Protein AF-A0A7C3E0E0-F1 (afdb_monomer)

Sequence (143 aa):
MAYAVDLLMRRHGLSPELFADVVAAPLWSEIDRMNDNDKAVHTALRSTYGGLLMNGPFAIVVANRNMMMALTDRIRLRPLTCGTNGSRVYFSSEEAAIRFVSPELDNVWTPMGGVPVISRLGELPMPSSSTLRDFACCREAAK

Solvent-accessible surface area (backbone atoms only — not comparable to full-atom values): 8336 Å² total; per-residue (Å²): 105,73,66,56,51,46,44,40,43,70,71,68,60,39,51,75,68,58,47,32,52,35,35,31,46,77,52,70,77,56,41,71,70,43,57,74,67,59,25,52,51,53,49,52,42,49,74,74,38,50,91,60,42,58,85,69,74,37,62,50,76,50,73,61,99,56,35,41,34,40,40,30,19,54,85,44,74,28,64,52,29,40,34,32,42,92,98,42,78,45,80,35,66,43,63,66,68,48,34,73,78,40,78,68,63,81,45,64,36,49,70,57,41,28,45,67,48,58,31,39,76,96,42,78,63,73,79,54,85,90,42,60,64,87,62,77,68,66,73,67,78,78,116

pLDDT: mean 88.77, std 16.56, range [34.16, 97.88]

Foldseek 3Di:
DVVLCCCVCPVVNDDPLLSLCLQQNDDLVVLVPDPPVSVVSSVVSCVVRVVNHHPDWDWDWDDDPWKIKIATHQQCPQAWKWFADDQDIDIDSDPVVVCVVPVDTPAMWTDHHSGMFMDTRVRHGDDDPVTDDPPPPPVPVPD

Radius of gyration: 16.44 Å; Cα contacts (8 Å, |Δi|>4): 219; chains: 1; bounding box: 36×27×53 Å

Nearest PDB structures (foldseek):
  7mfm-assembly1_G  TM=7.471E-01  e=2.144E-03  Bacillus subtilis
  1ofe-assembly2_B  TM=6.952E-01  e=2.144E-03  Synechocystis sp. PCC 6803
  1ofd-assembly2_B  TM=6.869E-01  e=1.457E-02  Synechocystis sp. PCC 6803
  2lgn-assembly1_A  TM=4.051E-01  e=3.197E+00  Lactococcus lactis subsp. lactis
  2koy-assembly1_A  TM=2.564E-01  e=2.836E+00  Homo sapiens

Secondary structure (DSSP, 8-state):
-HHHHIIIIIIS---HHHHHHHHTPPPHHHHTTS-HHHHHHHHHHHHHHGGG---S--EEEEE-SSEEEEEE-TT--S--EEEEETTEEEEESSHHHHHHH-SS-SEEE-PPTT--EEEETTBPPPPPTTT---GGGGGSTT-

Mean predicted aligned error: 6.17 Å

Structure (mmCIF, N/CA/C/O backbone):
data_AF-A0A7C3E0E0-F1
#
_entry.id   AF-A0A7C3E0E0-F1
#
loop_
_atom_site.group_PDB
_atom_site.id
_atom_site.type_symbol
_atom_site.label_atom_id
_atom_site.label_alt_id
_atom_site.label_comp_id
_atom_site.label_asym_id
_atom_site.label_entity_id
_atom_site.label_seq_id
_atom_site.pdbx_PDB_ins_code
_atom_site.Cartn_x
_atom_site.Cartn_y
_atom_site.Cartn_z
_atom_site.occupancy
_atom_site.B_iso_or_equiv
_atom_site.auth_seq_id
_atom_site.auth_comp_id
_atom_site.auth_asym_id
_atom_site.auth_atom_id
_atom_site.pdbx_PDB_model_num
ATOM 1 N N . MET A 1 1 ? -0.802 11.784 -5.174 1.00 91.44 1 MET A N 1
ATOM 2 C CA . MET A 1 1 ? -1.260 10.449 -4.728 1.00 91.44 1 MET A CA 1
ATOM 3 C C . MET A 1 1 ? -2.661 10.090 -5.162 1.00 91.44 1 MET A C 1
ATOM 5 O O . MET A 1 1 ? -2.772 9.154 -5.937 1.00 91.44 1 MET A O 1
ATOM 9 N N . ALA A 1 2 ? -3.705 10.816 -4.759 1.00 93.81 2 ALA A N 1
ATOM 10 C CA . ALA A 1 2 ? -5.080 10.485 -5.161 1.00 93.81 2 ALA A CA 1
ATOM 11 C C . ALA A 1 2 ? -5.257 10.307 -6.687 1.00 93.81 2 ALA A C 1
ATOM 13 O O . ALA A 1 2 ? -5.844 9.327 -7.127 1.00 93.81 2 ALA A O 1
ATOM 14 N N . TYR A 1 3 ? -4.656 11.182 -7.503 1.00 95.62 3 TYR A N 1
ATOM 15 C CA . TYR A 1 3 ? -4.679 11.039 -8.966 1.00 95.62 3 TYR A CA 1
ATOM 16 C C . TYR A 1 3 ? -3.928 9.808 -9.494 1.00 95.62 3 TYR A C 1
ATOM 18 O O . TYR A 1 3 ? -4.357 9.220 -10.477 1.00 95.62 3 TYR A O 1
ATOM 26 N N . ALA A 1 4 ? -2.831 9.399 -8.847 1.00 95.81 4 ALA A N 1
ATOM 27 C CA . ALA A 1 4 ? -2.096 8.196 -9.239 1.00 95.81 4 ALA A CA 1
ATOM 28 C C . ALA A 1 4 ? -2.922 6.936 -8.945 1.00 95.81 4 ALA A C 1
ATOM 30 O O . ALA A 1 4 ? -2.996 6.045 -9.782 1.00 95.81 4 ALA A O 1
ATOM 31 N N . VAL A 1 5 ? -3.602 6.906 -7.794 1.00 96.31 5 VAL A N 1
ATOM 32 C CA . VAL A 1 5 ? -4.568 5.853 -7.448 1.00 96.31 5 VAL A CA 1
ATOM 33 C C . VAL A 1 5 ? -5.679 5.784 -8.498 1.00 96.31 5 VAL A C 1
ATOM 35 O O . VAL A 1 5 ? -5.951 4.711 -9.029 1.00 96.31 5 VAL A O 1
ATOM 38 N N . ASP A 1 6 ? -6.298 6.922 -8.832 1.00 96.00 6 ASP A N 1
ATOM 39 C CA . ASP A 1 6 ? -7.383 6.972 -9.819 1.00 96.00 6 ASP A CA 1
ATOM 40 C C . ASP A 1 6 ? -6.926 6.490 -11.204 1.00 96.00 6 ASP A C 1
ATOM 42 O O . ASP A 1 6 ? -7.580 5.654 -11.831 1.00 96.00 6 ASP A O 1
ATOM 46 N N . LEU A 1 7 ? -5.771 6.974 -11.662 1.00 97.19 7 LEU A N 1
ATOM 47 C CA . LEU A 1 7 ? -5.205 6.596 -12.950 1.00 97.19 7 LEU A CA 1
ATOM 48 C C . LEU A 1 7 ? -4.895 5.096 -13.005 1.00 97.19 7 LEU A C 1
ATOM 50 O O . LEU A 1 7 ? -5.347 4.403 -13.911 1.00 97.19 7 LEU A O 1
ATOM 54 N N . LEU A 1 8 ? -4.151 4.579 -12.032 1.00 97.19 8 LEU A N 1
ATOM 55 C CA . LEU A 1 8 ? -3.663 3.205 -12.084 1.00 97.19 8 LEU A CA 1
ATOM 56 C C . LEU A 1 8 ? -4.779 2.197 -11.806 1.00 97.19 8 LEU A C 1
ATOM 58 O O . LEU A 1 8 ? -4.977 1.275 -12.592 1.00 97.19 8 LEU A O 1
ATOM 62 N N . MET A 1 9 ? -5.552 2.389 -10.737 1.00 95.88 9 MET A N 1
ATOM 63 C CA . MET A 1 9 ? -6.539 1.393 -10.313 1.00 95.88 9 MET A CA 1
ATOM 64 C C . MET A 1 9 ? -7.859 1.508 -11.075 1.00 95.88 9 MET A C 1
ATOM 66 O O . MET A 1 9 ? -8.438 0.493 -11.451 1.00 95.88 9 MET A O 1
ATOM 70 N N . ARG A 1 10 ? -8.364 2.728 -11.316 1.00 95.38 10 ARG A N 1
ATOM 71 C CA . ARG A 1 10 ? -9.675 2.911 -11.964 1.00 95.38 10 ARG A CA 1
ATOM 72 C C . ARG A 1 10 ? -9.567 3.016 -13.480 1.00 95.38 10 ARG A C 1
ATOM 74 O O . ARG A 1 10 ? -10.401 2.445 -14.175 1.00 95.38 10 ARG A O 1
ATOM 81 N N . ARG A 1 11 ? -8.603 3.780 -14.006 1.00 97.12 11 ARG A N 1
ATOM 82 C CA . ARG A 1 11 ? -8.487 4.003 -15.461 1.00 97.12 11 ARG A CA 1
ATOM 83 C C . ARG A 1 11 ? -7.722 2.885 -16.159 1.00 97.12 11 ARG A C 1
ATOM 85 O O . ARG A 1 11 ? -8.178 2.427 -17.197 1.00 97.12 11 ARG A O 1
ATOM 92 N N . HIS A 1 12 ? -6.587 2.463 -15.609 1.00 97.25 12 HIS A N 1
ATOM 93 C CA . HIS A 1 12 ? -5.746 1.420 -16.206 1.00 97.25 12 HIS A CA 1
ATOM 94 C C . HIS A 1 12 ? -6.078 0.013 -15.689 1.00 97.25 12 HIS A C 1
ATOM 96 O O . HIS A 1 12 ? -5.613 -0.967 -16.262 1.00 97.25 12 HIS A O 1
ATOM 102 N N . GLY A 1 13 ? -6.893 -0.100 -14.634 1.00 96.12 13 GLY A N 1
ATOM 103 C CA . GLY A 1 13 ? -7.375 -1.383 -14.121 1.00 96.12 13 GLY A CA 1
ATOM 104 C C . GLY A 1 13 ? -6.315 -2.212 -13.395 1.00 96.12 13 GLY A C 1
ATOM 105 O O . GLY A 1 13 ? -6.473 -3.426 -13.294 1.00 96.12 13 GLY A O 1
ATOM 106 N N . LEU A 1 14 ? -5.236 -1.590 -12.902 1.00 96.75 14 LEU A N 1
ATOM 107 C CA . LEU A 1 14 ? -4.236 -2.299 -12.105 1.00 96.75 14 LEU A CA 1
ATOM 108 C C . LEU A 1 14 ? -4.874 -2.828 -10.822 1.00 96.75 14 LEU A C 1
ATOM 110 O O . LEU A 1 14 ? -5.684 -2.150 -10.176 1.00 96.75 14 LEU A O 1
ATOM 114 N N . SER A 1 15 ? -4.453 -4.029 -10.428 1.00 95.62 15 SER A N 1
ATOM 115 C CA . SER A 1 15 ? -4.805 -4.555 -9.120 1.00 95.62 15 SER A CA 1
ATOM 116 C C . SER A 1 15 ? -4.185 -3.681 -8.018 1.00 95.62 15 SER A C 1
ATOM 118 O O . SER A 1 15 ? -3.200 -2.972 -8.257 1.00 95.62 15 SER A O 1
ATOM 120 N N . PRO A 1 16 ? -4.748 -3.700 -6.801 1.00 95.25 16 PRO A N 1
ATOM 121 C CA . PRO A 1 16 ? -4.170 -2.955 -5.694 1.00 95.25 16 PRO A CA 1
ATOM 122 C C . PRO A 1 16 ? -2.705 -3.371 -5.403 1.00 95.25 16 PRO A C 1
ATOM 124 O O . PRO A 1 16 ? -1.868 -2.528 -5.087 1.00 95.25 16 PRO A O 1
ATOM 127 N N . GLU A 1 17 ? -2.370 -4.647 -5.577 1.00 95.31 17 GLU A N 1
ATOM 128 C CA . GLU A 1 17 ? -1.012 -5.184 -5.435 1.00 95.31 17 GLU A CA 1
ATOM 129 C C . GLU A 1 17 ? -0.062 -4.559 -6.470 1.00 95.31 17 GLU A C 1
ATOM 131 O O . GLU A 1 17 ? 0.937 -3.949 -6.099 1.00 95.31 17 GLU A O 1
ATOM 136 N N . LEU A 1 18 ? -0.444 -4.564 -7.753 1.00 96.75 18 LEU A N 1
ATOM 137 C CA . LEU A 1 18 ? 0.350 -3.933 -8.814 1.00 96.75 18 LEU A CA 1
ATOM 138 C C . LEU A 1 18 ? 0.468 -2.413 -8.632 1.00 96.75 18 LEU A C 1
ATOM 140 O O . LEU A 1 18 ? 1.483 -1.818 -8.985 1.00 96.75 18 LEU A O 1
ATOM 144 N N . PHE A 1 19 ? -0.556 -1.758 -8.076 1.00 96.88 19 PHE A N 1
ATOM 145 C CA . PHE A 1 19 ? -0.463 -0.349 -7.698 1.00 96.88 19 PHE A CA 1
ATOM 146 C C . PHE A 1 19 ? 0.627 -0.128 -6.638 1.00 96.88 19 PHE A C 1
ATOM 148 O O . PHE A 1 19 ? 1.424 0.804 -6.781 1.00 96.88 19 PHE A O 1
ATOM 155 N N . ALA A 1 20 ? 0.689 -0.980 -5.609 1.00 96.06 20 ALA A N 1
ATOM 156 C CA . ALA A 1 20 ? 1.739 -0.923 -4.595 1.00 96.06 20 ALA A CA 1
ATOM 157 C C . ALA A 1 20 ? 3.126 -1.129 -5.218 1.00 96.06 20 ALA A C 1
ATOM 159 O O . ALA A 1 20 ? 4.036 -0.351 -4.934 1.00 96.06 20 ALA A O 1
ATOM 160 N N . ASP A 1 21 ? 3.253 -2.069 -6.155 1.00 96.06 21 ASP A N 1
ATOM 161 C CA . ASP A 1 21 ? 4.498 -2.332 -6.884 1.00 96.06 21 ASP A CA 1
ATOM 162 C C . ASP A 1 21 ? 4.939 -1.187 -7.800 1.00 96.06 21 ASP A C 1
ATOM 164 O O . ASP A 1 21 ? 6.109 -1.116 -8.169 1.00 96.06 21 ASP A O 1
ATOM 168 N N . VAL A 1 22 ? 4.036 -0.274 -8.168 1.00 96.81 22 VAL A N 1
ATOM 169 C CA . VAL A 1 22 ? 4.384 0.956 -8.893 1.00 96.81 22 VAL A CA 1
ATOM 170 C C . VAL A 1 22 ? 4.870 2.034 -7.927 1.00 96.81 22 VAL A C 1
ATOM 172 O O . VAL A 1 22 ? 5.937 2.618 -8.129 1.00 96.81 22 VAL A O 1
ATOM 175 N N . VAL A 1 23 ? 4.099 2.319 -6.874 1.00 96.44 23 VAL A N 1
ATOM 176 C CA . VAL A 1 23 ? 4.387 3.459 -5.986 1.00 96.44 23 VAL A CA 1
ATOM 177 C C . VAL A 1 23 ? 5.496 3.159 -4.975 1.00 96.44 23 VAL A C 1
ATOM 179 O O . VAL A 1 23 ? 6.249 4.064 -4.625 1.00 96.44 23 VAL A O 1
ATOM 182 N N . ALA A 1 24 ? 5.636 1.901 -4.551 1.00 95.25 24 ALA A N 1
ATOM 183 C CA . ALA A 1 24 ? 6.638 1.399 -3.608 1.00 95.25 24 ALA A CA 1
ATOM 184 C C . ALA A 1 24 ? 7.615 0.411 -4.274 1.00 95.25 24 ALA A C 1
ATOM 186 O O . ALA A 1 24 ? 8.090 -0.532 -3.644 1.00 95.25 24 ALA A O 1
ATOM 187 N N . ALA A 1 25 ? 7.917 0.630 -5.555 1.00 94.50 25 ALA A N 1
ATOM 188 C CA . ALA A 1 25 ? 8.574 -0.353 -6.402 1.00 94.50 25 ALA A CA 1
ATOM 189 C C . ALA A 1 25 ? 9.907 -0.922 -5.844 1.00 94.50 25 ALA A C 1
ATOM 191 O O . ALA A 1 25 ? 10.755 -0.161 -5.330 1.00 94.50 25 ALA A O 1
ATOM 192 N N . PRO A 1 26 ? 10.156 -2.235 -6.036 1.00 92.69 26 PRO A N 1
ATOM 193 C CA . PRO A 1 26 ? 11.406 -2.891 -5.651 1.00 92.69 26 PRO A CA 1
ATOM 194 C C . PRO A 1 26 ? 12.613 -2.298 -6.390 1.00 92.69 26 PRO A C 1
ATOM 196 O O . PRO A 1 26 ? 12.486 -1.686 -7.456 1.00 92.69 26 PRO A O 1
ATOM 199 N N . LEU A 1 27 ? 13.799 -2.424 -5.794 1.00 92.88 27 LEU A N 1
ATOM 200 C CA . LEU A 1 27 ? 15.070 -2.024 -6.400 1.00 92.88 27 LEU A CA 1
ATOM 201 C C . LEU A 1 27 ? 15.329 -2.854 -7.659 1.00 92.88 27 LEU A C 1
ATOM 203 O O . LEU A 1 27 ? 14.954 -4.019 -7.723 1.00 92.88 27 LEU A O 1
ATOM 207 N N . TRP A 1 28 ? 16.069 -2.298 -8.620 1.00 94.94 28 TRP A N 1
ATOM 208 C CA . TRP A 1 28 ? 16.514 -3.058 -9.795 1.00 94.94 28 TRP A CA 1
ATOM 209 C C . TRP A 1 28 ? 17.264 -4.339 -9.409 1.00 94.94 28 TRP A C 1
ATOM 211 O O . TRP A 1 28 ? 16.990 -5.392 -9.964 1.00 94.94 28 TRP A O 1
ATOM 221 N N . SER A 1 29 ? 18.110 -4.280 -8.377 1.00 96.19 29 SER A N 1
ATOM 222 C CA . SER A 1 29 ? 18.814 -5.451 -7.844 1.00 96.19 29 SER A CA 1
ATOM 223 C C . SER A 1 29 ? 17.897 -6.500 -7.205 1.00 96.19 29 SER A C 1
ATOM 225 O O . SER A 1 29 ? 18.270 -7.669 -7.153 1.00 96.19 29 SER A O 1
ATOM 227 N N . GLU A 1 30 ? 16.731 -6.101 -6.691 1.00 94.44 30 GLU A N 1
ATOM 228 C CA . GLU A 1 30 ? 15.709 -7.021 -6.178 1.00 94.44 30 GLU A CA 1
ATOM 229 C C . GLU A 1 30 ? 14.952 -7.654 -7.348 1.00 94.44 30 GLU A C 1
ATOM 231 O O . GLU A 1 30 ? 14.836 -8.874 -7.395 1.00 94.44 30 GLU A O 1
ATOM 236 N N . ILE A 1 31 ? 14.545 -6.841 -8.331 1.00 95.69 31 ILE A N 1
ATOM 237 C CA . ILE A 1 31 ? 13.902 -7.288 -9.576 1.00 95.69 31 ILE A CA 1
ATOM 238 C C . ILE A 1 31 ? 14.789 -8.296 -10.316 1.00 95.69 31 ILE A C 1
ATOM 240 O O . ILE A 1 31 ? 14.309 -9.317 -10.797 1.00 95.69 31 ILE A O 1
ATOM 244 N N . ASP A 1 32 ? 16.100 -8.059 -10.360 1.00 96.56 32 ASP A N 1
ATOM 245 C CA . ASP A 1 32 ? 17.047 -8.943 -11.036 1.00 96.56 32 ASP A CA 1
ATOM 246 C C . ASP A 1 32 ? 17.166 -10.336 -10.415 1.00 96.56 32 ASP A C 1
ATOM 248 O O . ASP A 1 32 ? 17.590 -11.260 -11.110 1.00 96.56 32 ASP A O 1
ATOM 252 N N . ARG A 1 33 ? 16.801 -10.480 -9.136 1.00 97.19 33 ARG A N 1
ATOM 253 C CA . ARG A 1 33 ? 16.860 -11.733 -8.366 1.00 97.19 33 ARG A CA 1
ATOM 254 C C . ARG A 1 33 ? 15.527 -12.480 -8.325 1.00 97.19 33 ARG A C 1
ATOM 256 O O . ARG A 1 33 ? 15.470 -13.567 -7.754 1.00 97.19 33 ARG A O 1
ATOM 263 N N . MET A 1 34 ? 14.465 -11.892 -8.868 1.00 96.38 34 MET A N 1
ATOM 264 C CA . MET A 1 34 ? 13.158 -12.532 -8.963 1.00 96.38 34 MET A CA 1
ATOM 265 C C . MET A 1 34 ? 13.166 -13.634 -10.029 1.00 96.38 34 MET A C 1
ATOM 267 O O . MET A 1 34 ? 14.047 -13.682 -10.887 1.00 96.38 34 MET A O 1
ATOM 271 N N . ASN A 1 35 ? 12.171 -14.523 -9.979 1.00 97.44 35 ASN A N 1
ATOM 272 C CA . ASN A 1 35 ? 11.936 -15.473 -11.066 1.00 97.44 35 ASN A CA 1
ATOM 273 C C . ASN A 1 35 ? 11.562 -14.730 -12.365 1.00 97.44 35 ASN A C 1
ATOM 275 O O . ASN A 1 35 ? 11.168 -13.565 -12.328 1.00 97.44 35 ASN A O 1
ATOM 279 N N . ASP A 1 36 ? 11.661 -15.409 -13.509 1.00 96.62 36 ASP A N 1
ATOM 280 C CA . ASP A 1 36 ? 11.496 -14.776 -14.825 1.00 96.62 36 ASP A CA 1
ATOM 281 C C . ASP A 1 36 ? 10.143 -14.069 -15.004 1.00 96.62 36 ASP A C 1
ATOM 283 O O . ASP A 1 36 ? 10.084 -12.993 -15.603 1.00 96.62 36 ASP A O 1
ATOM 287 N N . ASN A 1 37 ? 9.065 -14.632 -14.448 1.00 96.56 37 ASN A N 1
ATOM 288 C CA . ASN A 1 37 ? 7.726 -14.053 -14.550 1.00 96.56 37 ASN A CA 1
ATOM 289 C C . ASN A 1 37 ? 7.620 -12.751 -13.750 1.00 96.56 37 ASN A C 1
ATOM 291 O O . ASN A 1 37 ? 7.254 -11.713 -14.303 1.00 96.56 37 ASN A O 1
ATOM 295 N N . ASP A 1 38 ? 7.987 -12.784 -12.470 1.00 95.81 38 ASP A N 1
ATOM 296 C CA . ASP A 1 38 ? 7.927 -11.613 -11.592 1.00 95.81 38 ASP A CA 1
ATOM 297 C C . ASP A 1 38 ? 8.895 -10.528 -12.081 1.00 95.81 38 ASP A C 1
ATOM 299 O O . ASP A 1 38 ? 8.538 -9.350 -12.171 1.00 95.81 38 ASP A O 1
ATOM 303 N N . LYS A 1 39 ? 10.100 -10.926 -12.509 1.00 97.69 39 LYS A N 1
ATOM 304 C CA . LYS A 1 39 ? 11.090 -10.025 -13.103 1.00 97.69 39 LYS A CA 1
ATOM 305 C C . LYS A 1 39 ? 10.524 -9.297 -14.319 1.00 97.69 39 LYS A C 1
ATOM 307 O O . LYS A 1 39 ? 10.689 -8.078 -14.423 1.00 97.69 39 LYS A O 1
ATOM 312 N N . ALA A 1 40 ? 9.854 -10.008 -15.227 1.00 97.88 40 ALA A N 1
ATOM 313 C CA . ALA A 1 40 ? 9.232 -9.405 -16.401 1.00 97.88 40 ALA A CA 1
ATOM 314 C C . ALA A 1 40 ? 8.131 -8.403 -16.014 1.00 97.88 40 ALA A C 1
ATOM 316 O O . ALA A 1 40 ? 8.116 -7.283 -16.534 1.00 97.88 40 ALA A O 1
ATOM 317 N N . VAL A 1 41 ? 7.261 -8.761 -15.062 1.00 97.38 41 VAL A N 1
ATOM 318 C CA . VAL A 1 41 ? 6.176 -7.887 -14.582 1.00 97.38 41 VAL A CA 1
ATOM 319 C C . VAL A 1 41 ? 6.735 -6.619 -13.937 1.00 97.38 41 VAL A C 1
ATOM 321 O O . VAL A 1 41 ? 6.401 -5.514 -14.371 1.00 97.38 41 VAL A O 1
ATOM 324 N N . HIS A 1 42 ? 7.625 -6.739 -12.950 1.00 97.12 42 HIS A N 1
ATOM 325 C CA . HIS A 1 42 ? 8.172 -5.575 -12.249 1.00 97.12 42 HIS A CA 1
ATOM 326 C C . HIS A 1 42 ? 9.034 -4.693 -13.156 1.00 97.12 42 HIS A C 1
ATOM 328 O O . HIS A 1 42 ? 9.005 -3.468 -13.021 1.00 97.12 42 HIS A O 1
ATOM 334 N N . THR A 1 43 ? 9.754 -5.281 -14.117 1.00 97.69 43 THR A N 1
ATOM 335 C CA . THR A 1 43 ? 10.489 -4.511 -15.130 1.00 97.69 43 THR A CA 1
ATOM 336 C C . THR A 1 43 ? 9.523 -3.693 -15.985 1.00 97.69 43 THR A C 1
ATOM 338 O O . THR A 1 43 ? 9.706 -2.485 -16.123 1.00 97.69 43 THR A O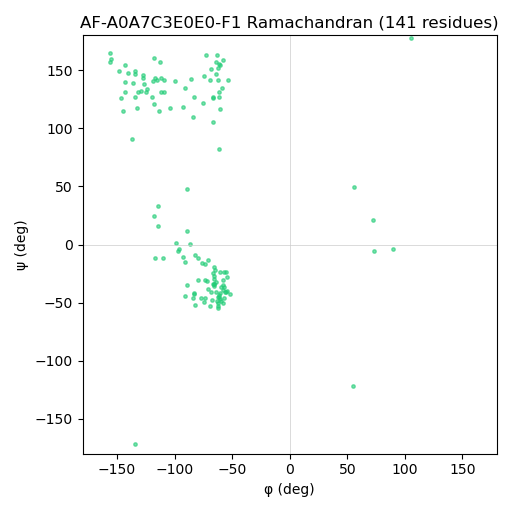 1
ATOM 341 N N . ALA A 1 44 ? 8.446 -4.306 -16.489 1.00 97.50 44 ALA A N 1
ATOM 342 C CA . ALA A 1 44 ? 7.439 -3.610 -17.287 1.00 97.50 44 ALA A CA 1
ATOM 343 C C . ALA A 1 44 ? 6.747 -2.485 -16.500 1.00 97.50 44 ALA A C 1
ATOM 345 O O . ALA A 1 44 ? 6.603 -1.372 -17.017 1.00 97.50 44 ALA A O 1
ATOM 346 N N . LEU A 1 45 ? 6.371 -2.734 -15.239 1.00 97.31 45 LEU A N 1
ATOM 347 C CA . LEU A 1 45 ? 5.795 -1.716 -14.356 1.00 97.31 45 LEU A CA 1
ATOM 348 C C . LEU A 1 45 ? 6.759 -0.548 -14.150 1.00 97.31 45 LEU A C 1
ATOM 350 O O . LEU A 1 45 ? 6.368 0.607 -14.313 1.00 97.31 45 LEU A O 1
ATOM 354 N N . ARG A 1 46 ? 8.023 -0.830 -13.821 1.00 95.44 46 ARG A N 1
ATOM 355 C CA . ARG A 1 46 ? 9.016 0.198 -13.494 1.00 95.44 46 ARG A CA 1
ATOM 356 C C . ARG A 1 46 ? 9.459 0.998 -14.720 1.00 95.44 46 ARG A C 1
ATOM 358 O O . ARG A 1 46 ? 9.705 2.196 -14.594 1.00 95.44 46 ARG A O 1
ATOM 365 N N . SER A 1 47 ? 9.486 0.384 -15.902 1.00 96.00 47 SER A N 1
ATOM 366 C CA . SER A 1 47 ? 9.716 1.074 -17.177 1.00 96.00 47 SER A CA 1
ATOM 367 C C . SER A 1 47 ? 8.531 1.947 -17.600 1.00 96.00 47 SER A C 1
ATOM 369 O O . SER A 1 47 ? 8.738 3.045 -18.108 1.00 96.00 47 SER A O 1
ATOM 371 N N . THR A 1 48 ? 7.295 1.491 -17.371 1.00 97.00 48 THR A N 1
ATOM 372 C CA . THR A 1 48 ? 6.075 2.188 -17.824 1.00 97.00 48 THR A CA 1
ATOM 373 C C . THR A 1 48 ? 5.645 3.296 -16.865 1.00 97.00 48 THR A C 1
ATOM 375 O O . THR A 1 48 ? 5.279 4.391 -17.284 1.00 97.00 48 THR A O 1
ATOM 378 N N . TYR A 1 49 ? 5.697 3.021 -15.562 1.00 96.88 49 TYR A N 1
ATOM 379 C CA . TYR A 1 49 ? 5.165 3.881 -14.506 1.00 96.88 49 TYR A CA 1
ATOM 380 C C . TYR A 1 49 ? 6.246 4.452 -13.587 1.00 96.88 49 TYR A C 1
ATOM 382 O O . TYR A 1 49 ? 5.922 4.972 -12.523 1.00 96.88 49 TYR A O 1
ATOM 390 N N . GLY A 1 50 ? 7.524 4.407 -13.979 1.00 93.38 50 GLY A N 1
ATOM 391 C CA . GLY A 1 50 ? 8.637 4.869 -13.141 1.00 93.38 50 GLY A CA 1
ATOM 392 C C . GLY A 1 50 ? 8.492 6.309 -12.626 1.00 93.38 50 GLY A C 1
ATOM 393 O O . GLY A 1 50 ? 8.947 6.614 -11.528 1.00 93.38 50 GLY A O 1
ATOM 394 N N . GLY A 1 51 ? 7.788 7.179 -13.360 1.00 94.69 51 GLY A N 1
ATOM 395 C CA . GLY A 1 51 ? 7.476 8.548 -12.923 1.00 94.69 51 GLY A CA 1
ATOM 396 C C . GLY A 1 51 ? 6.450 8.656 -11.783 1.00 94.69 51 GLY A C 1
ATOM 397 O O . GLY A 1 51 ? 6.309 9.725 -11.198 1.00 94.69 51 GLY A O 1
ATOM 398 N N . LEU A 1 52 ? 5.735 7.574 -11.460 1.00 95.81 52 LEU A N 1
ATOM 399 C CA . LEU A 1 52 ? 4.767 7.495 -10.358 1.00 95.81 52 LEU A CA 1
ATOM 400 C C . LEU A 1 52 ? 5.348 6.842 -9.098 1.00 95.81 52 LEU A C 1
ATOM 402 O O . LEU A 1 52 ? 4.640 6.712 -8.097 1.00 95.81 52 LEU A O 1
ATOM 406 N N . LEU A 1 53 ? 6.626 6.460 -9.131 1.00 93.81 53 LEU A N 1
ATOM 407 C CA . LEU A 1 53 ? 7.335 5.971 -7.961 1.00 93.81 53 LEU A CA 1
ATOM 408 C C . LEU A 1 53 ? 7.387 7.066 -6.892 1.00 93.81 53 LEU A C 1
ATOM 410 O O . LEU A 1 53 ? 7.841 8.186 -7.139 1.00 93.81 53 LEU A O 1
ATOM 414 N N . MET A 1 54 ? 6.948 6.738 -5.680 1.00 92.38 54 MET A N 1
ATOM 415 C CA . MET A 1 54 ? 7.014 7.663 -4.560 1.00 92.38 54 MET A CA 1
ATOM 416 C C . MET A 1 54 ? 8.388 7.615 -3.908 1.00 92.38 54 MET A C 1
ATOM 418 O O . MET A 1 54 ? 8.744 6.658 -3.222 1.00 92.38 54 MET A O 1
ATOM 422 N N . ASN A 1 55 ? 9.151 8.688 -4.088 1.00 86.69 55 ASN A N 1
ATOM 423 C CA . ASN A 1 55 ? 10.391 8.881 -3.354 1.00 86.69 55 ASN A CA 1
ATOM 424 C C . ASN A 1 55 ? 10.093 9.478 -1.971 1.00 86.69 55 ASN A C 1
ATOM 426 O O . ASN A 1 55 ? 9.458 10.528 -1.866 1.00 86.69 55 ASN A O 1
ATOM 430 N N . GLY A 1 56 ? 10.601 8.831 -0.923 1.00 87.25 56 GLY A N 1
ATOM 431 C CA . GLY A 1 56 ? 10.543 9.316 0.457 1.00 87.25 56 GLY A CA 1
ATOM 432 C C . GLY A 1 56 ? 9.527 8.593 1.356 1.00 87.25 56 GLY A C 1
ATOM 433 O O . GLY A 1 56 ? 8.831 7.688 0.904 1.00 87.25 56 GLY A O 1
ATOM 434 N N . PRO A 1 57 ? 9.462 8.969 2.648 1.00 94.19 57 PRO A N 1
ATOM 435 C CA . PRO A 1 57 ? 8.583 8.339 3.634 1.00 94.19 57 PRO A CA 1
ATOM 436 C C . PRO A 1 57 ? 7.102 8.584 3.339 1.00 94.19 57 PRO A C 1
ATOM 438 O O . PRO A 1 57 ? 6.669 9.740 3.297 1.00 94.19 57 PRO A O 1
ATOM 441 N N . PHE A 1 58 ? 6.295 7.528 3.255 1.00 95.19 58 PHE A N 1
ATOM 442 C CA . PHE A 1 58 ? 4.840 7.655 3.159 1.00 95.19 58 PHE A CA 1
ATOM 443 C C . PHE A 1 58 ? 4.123 6.486 3.831 1.00 95.19 58 PHE A C 1
ATOM 445 O O . PHE A 1 58 ? 4.608 5.362 3.840 1.00 95.19 58 PHE A O 1
ATOM 452 N N . ALA A 1 59 ? 2.938 6.766 4.363 1.00 95.56 59 ALA A N 1
ATOM 453 C CA . ALA A 1 59 ? 1.942 5.768 4.715 1.00 95.56 59 ALA A CA 1
ATOM 454 C C . ALA A 1 59 ? 0.598 6.282 4.201 1.00 95.56 59 ALA A C 1
ATOM 456 O O . ALA A 1 59 ? 0.239 7.436 4.446 1.00 95.56 59 ALA A O 1
ATOM 457 N N . ILE A 1 60 ? -0.107 5.460 3.433 1.00 96.12 60 ILE A N 1
ATOM 458 C CA . ILE A 1 60 ? -1.375 5.826 2.807 1.00 96.12 60 ILE A CA 1
ATOM 459 C C . ILE A 1 60 ? -2.435 4.788 3.136 1.00 96.12 60 ILE A C 1
ATOM 461 O O . ILE A 1 60 ? -2.150 3.594 3.214 1.00 96.12 60 ILE A O 1
ATOM 465 N N . VAL A 1 61 ? -3.668 5.262 3.279 1.00 96.56 61 VAL A N 1
ATOM 466 C CA . VAL A 1 61 ? -4.863 4.424 3.312 1.00 96.56 61 VAL A CA 1
ATOM 467 C C . VAL A 1 61 ? -5.748 4.854 2.154 1.00 96.56 61 VAL A C 1
ATOM 469 O O . VAL A 1 61 ? -6.029 6.040 1.979 1.00 96.56 61 VAL A O 1
ATOM 472 N N . VAL A 1 62 ? -6.150 3.891 1.334 1.00 95.94 62 VAL A N 1
ATOM 473 C CA . VAL A 1 62 ? -6.975 4.099 0.146 1.00 95.94 62 VAL A CA 1
ATOM 474 C C . VAL A 1 62 ? -8.194 3.204 0.265 1.00 95.94 62 VAL A C 1
ATOM 476 O O . VAL A 1 62 ? -8.062 2.016 0.532 1.00 95.94 62 VAL A O 1
ATOM 479 N N . ALA A 1 63 ? -9.382 3.755 0.047 1.00 94.69 63 ALA A N 1
ATOM 480 C CA . ALA A 1 63 ? -10.620 2.995 0.120 1.00 94.69 63 ALA A CA 1
ATOM 481 C C . ALA A 1 63 ? -11.527 3.298 -1.070 1.00 94.69 63 ALA A C 1
ATOM 483 O O . ALA A 1 63 ? -11.551 4.409 -1.601 1.00 94.69 63 ALA A O 1
ATOM 484 N N . ASN A 1 64 ? -12.302 2.297 -1.466 1.00 92.94 64 ASN A N 1
ATOM 485 C CA . ASN A 1 64 ? -13.458 2.447 -2.335 1.00 92.94 64 ASN A CA 1
ATOM 486 C C . ASN A 1 64 ? -14.633 1.640 -1.755 1.00 92.94 64 ASN A C 1
ATOM 488 O O . ASN A 1 64 ? -14.560 1.139 -0.637 1.00 92.94 64 ASN A O 1
ATOM 492 N N . ARG A 1 65 ? -15.735 1.513 -2.503 1.00 92.81 65 ARG A N 1
ATOM 493 C CA . ARG A 1 65 ? -16.947 0.820 -2.023 1.00 92.81 65 ARG A CA 1
ATOM 494 C C . ARG A 1 65 ? -16.733 -0.659 -1.675 1.00 92.81 65 ARG A C 1
ATOM 496 O O . ARG A 1 65 ? -17.508 -1.197 -0.897 1.00 92.81 65 ARG A O 1
ATOM 503 N N . ASN A 1 66 ? -15.710 -1.298 -2.242 1.00 92.69 66 ASN A N 1
ATOM 504 C CA . ASN A 1 66 ? -15.517 -2.747 -2.175 1.00 92.69 66 ASN A CA 1
ATOM 505 C C . ASN A 1 66 ? -14.233 -3.153 -1.441 1.00 92.69 66 ASN A C 1
ATOM 507 O O . ASN A 1 66 ? -14.048 -4.339 -1.176 1.00 92.69 66 ASN A O 1
ATOM 511 N N . MET A 1 67 ? -13.322 -2.215 -1.163 1.00 94.50 67 MET A N 1
ATOM 512 C CA . MET A 1 67 ? -12.036 -2.523 -0.538 1.00 94.50 67 MET A CA 1
ATOM 513 C C . MET A 1 67 ? -11.427 -1.331 0.199 1.00 94.50 67 MET A C 1
ATOM 515 O O . MET A 1 67 ? -11.693 -0.172 -0.128 1.00 94.50 67 MET A O 1
ATOM 519 N N . MET A 1 68 ? -10.553 -1.642 1.150 1.00 95.62 68 MET A N 1
ATOM 520 C CA . MET A 1 68 ? -9.657 -0.706 1.810 1.00 95.62 68 MET A CA 1
ATOM 521 C C . MET A 1 68 ? -8.244 -1.291 1.817 1.00 95.62 68 MET A C 1
ATOM 523 O O . MET A 1 68 ? -8.045 -2.442 2.193 1.00 95.62 68 MET A O 1
ATOM 527 N N . MET A 1 69 ? -7.266 -0.490 1.416 1.00 95.62 69 MET A N 1
ATOM 528 C CA . MET A 1 69 ? -5.851 -0.829 1.424 1.00 95.62 69 MET A CA 1
ATOM 529 C C . MET A 1 69 ? -5.091 0.133 2.328 1.00 95.62 69 MET A C 1
ATOM 531 O O . MET A 1 69 ? -5.311 1.341 2.254 1.00 95.62 69 MET A O 1
ATOM 535 N N . ALA A 1 70 ? -4.126 -0.388 3.080 1.00 96.62 70 ALA A N 1
ATOM 536 C CA . ALA A 1 70 ? -3.055 0.406 3.661 1.00 96.62 70 ALA A CA 1
ATOM 537 C C . ALA A 1 70 ? -1.691 0.007 3.078 1.00 96.62 70 ALA A C 1
ATOM 539 O O . 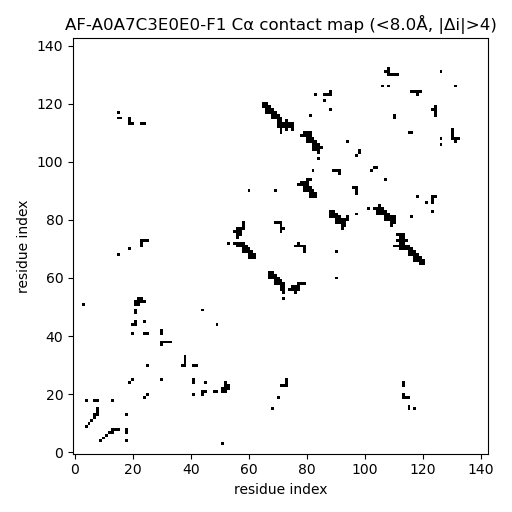ALA A 1 70 ? -1.431 -1.171 2.844 1.00 96.62 70 ALA A O 1
ATOM 540 N N . LEU A 1 71 ? -0.824 0.989 2.841 1.00 95.75 71 LEU A N 1
ATOM 541 C CA . LEU A 1 71 ? 0.514 0.787 2.286 1.00 95.75 71 LEU A CA 1
ATOM 542 C C . LEU A 1 71 ? 1.500 1.757 2.934 1.00 95.75 71 LEU A C 1
ATOM 544 O O . LEU A 1 71 ? 1.181 2.929 3.134 1.00 95.75 71 LEU A O 1
ATOM 548 N N . THR A 1 72 ? 2.706 1.274 3.219 1.00 94.88 72 THR A N 1
ATOM 549 C CA . THR A 1 72 ? 3.837 2.089 3.676 1.00 94.88 72 THR A CA 1
ATOM 550 C C . THR A 1 72 ? 4.987 2.017 2.677 1.00 94.88 72 THR A C 1
ATOM 552 O O . THR A 1 72 ? 5.052 1.100 1.853 1.00 94.88 72 THR A O 1
ATOM 555 N N . ASP A 1 73 ? 5.889 2.990 2.737 1.00 93.62 73 ASP A N 1
ATOM 556 C CA . ASP A 1 73 ? 7.084 3.025 1.907 1.00 93.62 73 ASP A CA 1
ATOM 557 C C . ASP A 1 73 ? 7.955 1.771 2.092 1.00 93.62 73 ASP A C 1
ATOM 559 O O . ASP A 1 73 ? 7.894 1.070 3.104 1.00 93.62 73 ASP A O 1
ATOM 563 N N . ARG A 1 74 ? 8.802 1.483 1.102 1.00 90.75 74 ARG A N 1
ATOM 564 C CA . ARG A 1 74 ? 9.625 0.264 1.066 1.00 90.75 74 A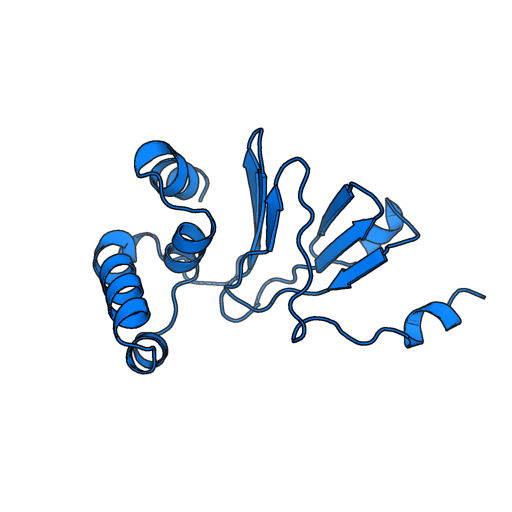RG A CA 1
ATOM 565 C C . ARG A 1 74 ? 10.561 0.103 2.272 1.00 90.75 74 ARG A C 1
ATOM 567 O O . ARG A 1 74 ? 10.863 -1.021 2.655 1.00 90.75 74 ARG A O 1
ATOM 574 N N . ILE A 1 75 ? 11.032 1.200 2.868 1.00 90.12 75 ILE A N 1
ATOM 575 C CA . ILE A 1 75 ? 11.972 1.174 4.006 1.00 90.12 75 ILE A CA 1
ATOM 576 C C . ILE A 1 75 ? 11.214 1.301 5.344 1.00 90.12 75 ILE A C 1
ATOM 578 O O . ILE A 1 75 ? 11.808 1.163 6.412 1.00 90.12 75 ILE A O 1
ATOM 582 N N . ARG A 1 76 ? 9.884 1.483 5.302 1.00 89.75 76 ARG A N 1
ATOM 583 C CA . ARG A 1 76 ? 9.005 1.682 6.461 1.00 89.75 76 ARG A CA 1
ATOM 584 C C . ARG A 1 76 ? 9.461 2.872 7.312 1.00 89.75 76 ARG A C 1
ATOM 586 O O . ARG A 1 76 ? 9.600 2.781 8.531 1.00 89.75 76 ARG A O 1
ATOM 593 N N . LEU A 1 77 ? 9.700 4.004 6.657 1.00 92.81 77 LEU A N 1
ATOM 594 C CA . LEU A 1 77 ? 10.038 5.267 7.317 1.00 92.81 77 LEU A CA 1
ATOM 595 C C . LEU A 1 77 ? 8.806 5.936 7.947 1.00 92.81 77 LEU A C 1
ATOM 597 O O . LEU A 1 77 ? 8.951 6.825 8.790 1.00 92.81 77 LEU A O 1
ATOM 601 N N . ARG A 1 78 ? 7.592 5.511 7.570 1.00 93.19 78 ARG A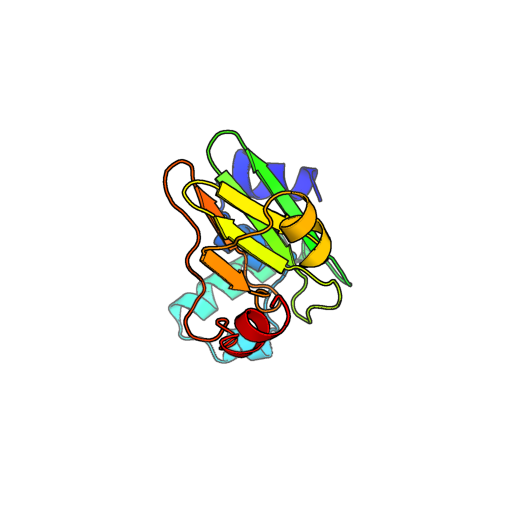 N 1
ATOM 602 C CA . ARG A 1 78 ? 6.345 5.857 8.265 1.00 93.19 78 ARG A CA 1
ATOM 603 C C . ARG A 1 78 ? 5.730 4.638 8.960 1.00 93.19 78 ARG A C 1
ATOM 605 O O . ARG A 1 78 ? 5.590 3.586 8.327 1.00 93.19 78 ARG A O 1
ATOM 612 N N . PRO A 1 79 ? 5.342 4.766 10.243 1.00 93.94 79 PRO A N 1
ATOM 613 C CA . PRO A 1 79 ? 4.713 3.674 10.963 1.00 93.94 79 PRO A CA 1
ATOM 614 C C . PRO A 1 79 ? 3.309 3.416 10.410 1.00 93.94 79 PRO A C 1
ATOM 616 O O . PRO A 1 79 ? 2.582 4.340 10.043 1.00 93.94 79 PRO A O 1
ATOM 619 N N . LEU A 1 80 ? 2.953 2.139 10.344 1.00 95.81 80 LEU A N 1
ATOM 620 C CA . LEU A 1 80 ? 1.639 1.659 9.954 1.00 95.81 80 LEU A CA 1
ATOM 621 C C . LEU A 1 80 ? 1.360 0.392 10.759 1.00 95.81 80 LEU A C 1
ATOM 623 O O . LEU A 1 80 ? 2.154 -0.544 10.741 1.00 95.81 80 LEU A O 1
ATOM 627 N N . THR A 1 81 ? 0.235 0.362 11.450 1.00 95.81 81 THR A N 1
ATOM 628 C CA . THR A 1 81 ? -0.247 -0.754 12.257 1.00 95.81 81 THR A CA 1
ATOM 629 C C . THR A 1 81 ? -1.628 -1.140 11.762 1.00 95.81 81 THR A C 1
ATOM 631 O O . THR A 1 81 ? -2.486 -0.288 11.516 1.00 95.81 81 THR A O 1
ATOM 634 N N . CYS A 1 82 ? -1.820 -2.442 11.603 1.00 96.00 82 CYS A N 1
ATOM 635 C CA . CYS A 1 82 ? -3.058 -3.064 11.176 1.00 96.00 82 CYS A CA 1
ATOM 636 C C . CYS A 1 82 ? -3.633 -3.865 12.342 1.00 96.00 82 CYS A C 1
ATOM 638 O O . CYS A 1 82 ? -2.883 -4.481 13.101 1.00 96.00 82 CYS A O 1
ATOM 640 N N . GLY A 1 83 ? -4.953 -3.872 12.474 1.00 95.62 83 GLY A N 1
ATOM 641 C CA . GLY A 1 83 ? -5.641 -4.712 13.445 1.00 95.62 83 GLY A CA 1
ATOM 642 C C . GLY A 1 83 ? -6.959 -5.242 12.905 1.00 95.62 83 GLY A C 1
ATOM 643 O O . GLY A 1 83 ? -7.569 -4.618 12.037 1.00 95.62 83 GLY A O 1
ATOM 644 N N . THR A 1 84 ? -7.410 -6.378 13.426 1.00 95.69 84 THR A N 1
ATOM 645 C CA . THR A 1 84 ? -8.731 -6.944 13.118 1.00 95.69 84 THR A CA 1
ATOM 646 C C . THR A 1 84 ? -9.496 -7.248 14.399 1.00 95.69 84 THR A C 1
ATOM 648 O O . THR A 1 84 ? -8.897 -7.680 15.381 1.00 95.69 84 THR A O 1
ATOM 651 N N . ASN A 1 85 ? -10.811 -7.039 14.384 1.00 94.88 85 ASN A N 1
ATOM 652 C CA . ASN A 1 85 ? -11.729 -7.505 15.426 1.00 94.88 85 ASN A CA 1
ATOM 653 C C . ASN A 1 85 ? -13.065 -7.891 14.781 1.00 94.88 85 ASN A C 1
ATOM 655 O O . ASN A 1 85 ? -13.753 -7.032 14.214 1.00 94.88 85 ASN A O 1
ATOM 659 N N . GLY A 1 86 ? -13.422 -9.173 14.842 1.00 92.69 86 GLY A N 1
ATOM 660 C CA . GLY A 1 86 ? -14.606 -9.711 14.186 1.00 92.69 86 GLY A CA 1
ATOM 661 C C . GLY A 1 86 ? -14.577 -9.379 12.697 1.00 92.69 86 GLY A C 1
ATOM 662 O O . GLY A 1 86 ? -13.620 -9.695 12.007 1.00 92.69 86 GLY A O 1
ATOM 663 N N . SER A 1 87 ? -15.596 -8.681 12.193 1.00 92.00 87 SER A N 1
ATOM 664 C CA . SER A 1 87 ? -15.686 -8.270 10.783 1.00 92.00 87 SER A CA 1
ATOM 665 C C . SER A 1 87 ? -15.047 -6.907 10.474 1.00 92.00 87 SER A C 1
ATOM 667 O O . SER A 1 87 ? -15.325 -6.326 9.422 1.00 92.00 87 SER A O 1
ATOM 669 N N . ARG A 1 88 ? -14.273 -6.331 11.401 1.00 93.19 88 ARG A N 1
ATOM 670 C CA . ARG A 1 88 ? -13.682 -4.993 11.263 1.00 93.19 88 ARG A CA 1
ATOM 671 C C . ARG A 1 88 ? -12.179 -5.081 11.062 1.00 93.19 88 ARG A C 1
ATOM 673 O O . ARG A 1 8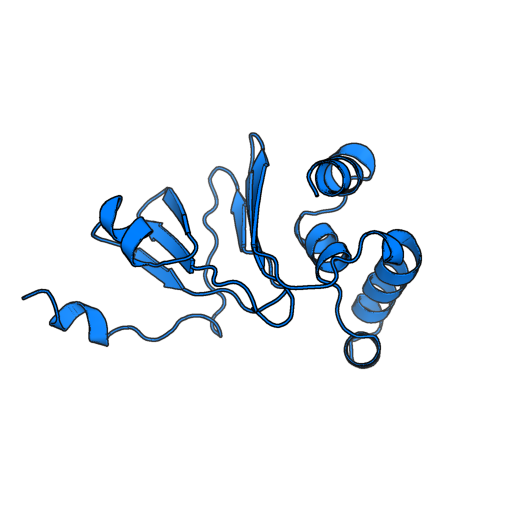8 ? -11.497 -5.871 11.710 1.00 93.19 88 ARG A O 1
ATOM 680 N N . VAL A 1 89 ? -11.674 -4.202 10.205 1.00 95.44 89 VAL A N 1
ATOM 681 C CA . VAL A 1 89 ? -10.246 -3.959 10.004 1.00 95.44 89 VAL A CA 1
ATOM 682 C C . VAL A 1 89 ? -9.923 -2.519 10.395 1.00 95.44 89 VAL A C 1
ATOM 684 O O . VAL A 1 89 ? -10.712 -1.603 10.156 1.00 95.44 89 VAL A O 1
ATOM 687 N N . TYR A 1 90 ? -8.756 -2.328 10.992 1.00 96.12 90 TYR A N 1
ATOM 688 C CA . TYR A 1 90 ? -8.265 -1.055 11.491 1.00 96.12 90 TYR A CA 1
ATOM 689 C C . TYR A 1 90 ? -6.885 -0.776 10.912 1.00 96.12 90 TYR A C 1
ATOM 691 O O . TYR A 1 90 ? -6.034 -1.664 10.874 1.00 96.12 90 TYR A O 1
ATOM 699 N N . PHE A 1 91 ? -6.660 0.474 10.516 1.00 96.56 91 PHE A N 1
ATOM 700 C CA . PHE A 1 91 ? -5.367 0.982 10.077 1.00 96.56 91 PHE A CA 1
ATOM 701 C C . PHE A 1 91 ? -5.057 2.261 10.842 1.00 96.56 91 PHE A C 1
ATOM 703 O O . PHE A 1 91 ? -5.907 3.144 10.950 1.00 96.56 91 PHE A O 1
ATOM 710 N N . SER A 1 92 ? -3.850 2.360 11.382 1.00 96.75 92 SER A N 1
ATOM 711 C CA . SER A 1 92 ? -3.405 3.517 12.157 1.00 96.75 92 SER A CA 1
ATOM 712 C C . SER A 1 92 ? -1.888 3.627 12.116 1.00 96.75 92 SER A C 1
ATOM 714 O O . SER A 1 92 ? -1.204 2.637 11.882 1.00 96.75 92 SER A O 1
ATOM 716 N N . SER A 1 93 ? -1.342 4.806 12.395 1.00 95.69 93 SER A N 1
ATOM 717 C CA . SER A 1 93 ? 0.096 4.967 12.643 1.00 95.69 93 SER A CA 1
ATOM 718 C C . SER A 1 93 ? 0.545 4.273 13.936 1.00 95.69 93 SER A C 1
ATOM 720 O O . SER A 1 93 ? 1.710 3.920 14.071 1.00 95.69 93 SER A O 1
ATOM 722 N N . GLU A 1 94 ? -0.374 4.075 14.886 1.00 95.44 94 GLU A N 1
ATOM 723 C CA . GLU A 1 94 ? -0.099 3.529 16.218 1.00 95.44 94 GLU A CA 1
ATOM 724 C C . GLU A 1 94 ? -1.200 2.568 16.677 1.00 95.44 94 GLU A C 1
ATOM 726 O O . GLU A 1 94 ? -2.385 2.767 16.395 1.00 95.44 94 GLU A O 1
ATOM 731 N N . GLU A 1 95 ? -0.815 1.555 17.454 1.00 95.88 95 GLU A N 1
ATOM 732 C CA . GLU A 1 95 ? -1.743 0.585 18.045 1.00 95.88 95 GLU A CA 1
ATOM 733 C C . GLU A 1 95 ? -2.680 1.222 19.082 1.00 95.88 95 GLU A C 1
ATOM 735 O O . GLU A 1 95 ? -3.855 0.867 19.143 1.00 95.88 95 GLU A O 1
ATOM 740 N N . ALA A 1 96 ? -2.194 2.198 19.858 1.00 96.31 96 ALA A N 1
ATOM 741 C CA . ALA A 1 96 ? -2.973 2.849 20.911 1.00 96.31 96 ALA A CA 1
ATOM 742 C C . ALA A 1 96 ? -4.263 3.491 20.373 1.00 96.31 96 ALA A C 1
ATOM 744 O O . ALA A 1 96 ? -5.320 3.359 20.985 1.00 96.31 96 ALA A O 1
ATOM 745 N N . ALA A 1 97 ? -4.210 4.110 19.189 1.00 96.81 97 ALA A N 1
ATOM 746 C CA . ALA A 1 97 ? -5.389 4.688 18.549 1.00 96.81 97 ALA A CA 1
ATOM 747 C C . ALA A 1 97 ? -6.407 3.620 18.112 1.00 96.81 97 ALA A C 1
ATOM 749 O O . ALA A 1 97 ? -7.612 3.847 18.196 1.00 96.81 97 ALA A O 1
ATOM 750 N N . ILE A 1 98 ? -5.940 2.438 17.693 1.00 97.00 98 ILE A N 1
ATOM 751 C CA . ILE A 1 98 ? -6.826 1.309 17.383 1.00 97.00 98 ILE A CA 1
ATOM 752 C C . ILE A 1 98 ? -7.481 0.812 18.672 1.00 97.00 98 ILE A C 1
ATOM 754 O O . ILE A 1 98 ? -8.701 0.665 18.718 1.00 97.00 98 ILE A O 1
ATOM 758 N N . ARG A 1 99 ? -6.690 0.614 19.732 1.00 96.19 99 ARG A N 1
ATOM 759 C CA . ARG A 1 99 ? -7.181 0.117 21.026 1.00 96.19 99 ARG A CA 1
ATOM 760 C C . ARG A 1 99 ? -8.123 1.075 21.732 1.00 96.19 99 ARG A C 1
ATOM 762 O O . ARG A 1 99 ? -9.027 0.629 22.428 1.00 96.19 99 ARG A O 1
ATOM 769 N N . PHE A 1 100 ? -7.960 2.374 21.513 1.00 97.25 100 PHE A N 1
ATOM 770 C CA . PHE A 1 100 ? -8.907 3.368 21.999 1.00 97.25 100 PHE A CA 1
ATOM 771 C C . PHE A 1 100 ? -10.319 3.145 21.430 1.00 97.25 100 PHE A C 1
ATOM 773 O O . PHE A 1 100 ? -11.3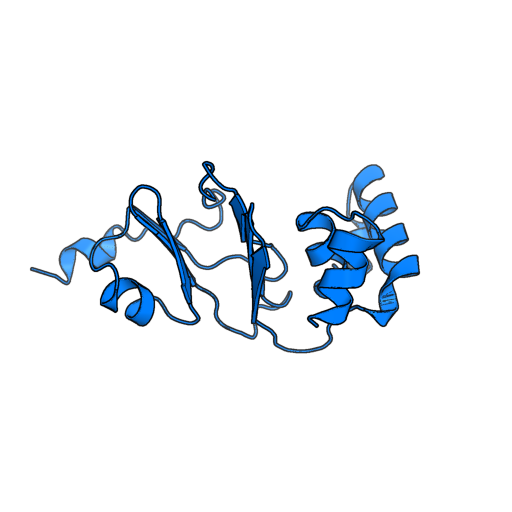05 3.328 22.136 1.00 97.25 100 PHE A O 1
ATOM 780 N N . VAL A 1 101 ? -10.425 2.713 20.167 1.00 96.06 101 VAL A N 1
ATOM 781 C CA . VAL A 1 101 ? -11.708 2.432 19.497 1.00 96.06 101 VAL A CA 1
ATOM 782 C C . VAL A 1 101 ? -12.168 0.983 19.706 1.00 96.06 101 VAL A C 1
ATOM 784 O O . VAL A 1 101 ? -13.366 0.719 19.790 1.00 96.06 101 VAL A O 1
ATOM 787 N N . SER A 1 102 ? -11.231 0.037 19.767 1.00 96.56 102 SER A N 1
ATOM 788 C CA . SER A 1 102 ? -11.465 -1.400 19.938 1.00 96.56 102 SER A CA 1
ATOM 789 C C . SER A 1 102 ? -10.460 -1.971 20.943 1.00 96.56 102 SER A C 1
ATOM 791 O O . SER A 1 102 ? -9.377 -2.389 20.527 1.00 96.56 102 SER A O 1
ATOM 793 N N . PRO A 1 103 ? -10.792 -1.998 22.249 1.00 94.69 103 PRO A N 1
ATOM 794 C CA . PRO A 1 103 ? -9.859 -2.414 23.302 1.00 94.69 103 PRO A CA 1
ATOM 795 C C . PRO A 1 103 ? -9.268 -3.809 23.070 1.00 94.69 103 PRO A C 1
ATOM 797 O O . PRO A 1 103 ? -8.064 -4.024 23.241 1.00 94.69 103 PRO A O 1
ATOM 800 N N . GLU A 1 104 ? -10.113 -4.731 22.609 1.00 95.38 104 GLU A N 1
ATOM 801 C CA . GLU A 1 104 ? -9.741 -6.090 22.231 1.00 95.38 104 GLU A CA 1
ATOM 802 C C . GLU A 1 104 ? -9.577 -6.198 20.709 1.00 95.38 104 GLU A C 1
ATOM 804 O O . GLU A 1 104 ? -10.326 -5.589 19.940 1.00 95.38 104 GLU A O 1
ATOM 809 N N . LEU A 1 105 ? -8.562 -6.951 20.280 1.00 94.88 105 LEU A N 1
ATOM 810 C CA . LEU A 1 105 ? -8.228 -7.210 18.880 1.00 94.88 105 LEU A CA 1
ATOM 811 C C . LEU A 1 105 ? -7.911 -8.696 18.717 1.00 94.88 105 LEU A C 1
ATOM 813 O O . LEU A 1 105 ? -7.199 -9.261 19.550 1.00 94.88 105 LEU A O 1
ATOM 817 N N . ASP A 1 106 ? -8.389 -9.293 17.628 1.00 93.94 106 ASP A N 1
ATOM 818 C CA . ASP A 1 106 ? -8.088 -10.681 17.264 1.00 93.94 106 ASP A CA 1
ATOM 819 C C . ASP A 1 106 ? -6.651 -10.799 16.755 1.00 93.94 106 ASP A C 1
ATOM 821 O O . ASP A 1 106 ? -5.898 -11.674 17.176 1.00 93.94 106 ASP A O 1
ATOM 825 N N . ASN A 1 107 ? -6.261 -9.872 15.875 1.00 93.56 107 ASN A N 1
ATOM 826 C CA . ASN A 1 107 ? -4.914 -9.778 15.327 1.00 93.56 107 ASN A CA 1
ATOM 827 C C . ASN A 1 107 ? -4.437 -8.329 15.356 1.00 93.56 107 ASN A C 1
ATOM 829 O O . ASN A 1 107 ? -5.219 -7.399 15.142 1.00 93.56 107 ASN A O 1
ATOM 833 N N . VAL A 1 108 ? -3.133 -8.151 15.559 1.00 94.12 108 VAL A N 1
ATOM 834 C CA . VAL A 1 108 ? -2.440 -6.869 15.426 1.00 94.12 108 VAL A CA 1
ATOM 835 C C . VAL A 1 108 ? -1.055 -7.105 14.836 1.00 94.12 108 VAL A C 1
ATOM 837 O O . VAL A 1 108 ? -0.335 -8.004 15.268 1.00 94.12 108 VAL A O 1
ATOM 840 N N . TRP A 1 109 ? -0.688 -6.335 13.815 1.00 94.00 109 TRP A N 1
ATOM 841 C CA . TRP A 1 109 ? 0.621 -6.455 13.176 1.00 94.00 109 TRP A CA 1
ATOM 842 C C . TRP A 1 109 ? 1.038 -5.166 12.467 1.00 94.00 109 TRP A C 1
ATOM 844 O O . TRP A 1 109 ? 0.228 -4.284 12.183 1.00 94.00 109 TRP A O 1
ATOM 854 N N . THR A 1 110 ? 2.322 -5.074 12.138 1.00 92.12 110 THR A N 1
ATOM 855 C CA . THR A 1 110 ? 2.899 -3.976 11.352 1.00 92.12 110 THR A CA 1
ATOM 856 C C . THR A 1 110 ? 3.360 -4.548 10.015 1.00 92.12 110 THR A C 1
ATOM 858 O O . THR A 1 110 ? 4.280 -5.366 10.028 1.00 92.12 110 THR A O 1
ATOM 861 N N . PRO A 1 111 ? 2.770 -4.160 8.868 1.00 91.25 111 PRO A N 1
ATOM 862 C CA . PRO A 1 111 ? 3.180 -4.682 7.572 1.00 91.25 111 PRO A CA 1
ATOM 863 C C . PRO A 1 111 ? 4.644 -4.375 7.250 1.00 91.25 111 PRO A C 1
ATOM 865 O O . PRO A 1 111 ? 5.247 -3.412 7.741 1.00 91.25 111 PRO A O 1
ATOM 868 N N . MET A 1 112 ? 5.213 -5.223 6.397 1.00 90.12 112 MET A N 1
ATOM 869 C CA . MET A 1 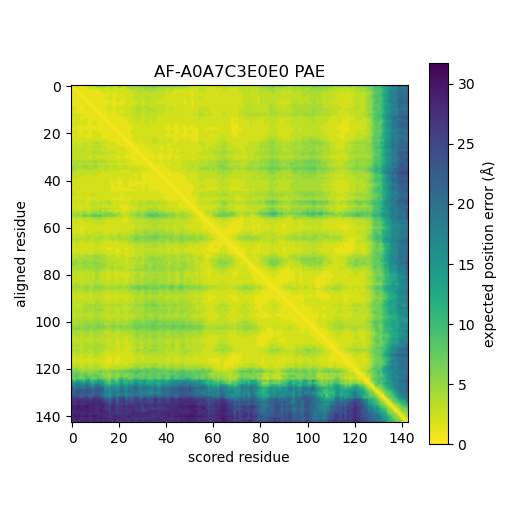112 ? 6.527 -4.990 5.812 1.00 90.12 112 MET A CA 1
ATOM 870 C C . MET A 1 112 ? 6.478 -3.809 4.838 1.00 90.12 112 MET A C 1
ATOM 872 O O . MET A 1 112 ? 5.442 -3.518 4.241 1.00 90.12 112 MET A O 1
ATOM 876 N N . GLY A 1 113 ? 7.607 -3.114 4.696 1.00 90.88 113 GLY A N 1
ATOM 877 C CA . GLY A 1 113 ? 7.707 -1.966 3.801 1.00 90.88 113 GLY A CA 1
ATOM 878 C C . GLY A 1 113 ? 7.389 -2.344 2.357 1.00 90.88 113 GLY A C 1
ATOM 879 O O . GLY A 1 113 ? 7.852 -3.374 1.874 1.00 90.88 113 GLY A O 1
ATOM 880 N N . GLY A 1 114 ? 6.585 -1.526 1.676 1.00 91.19 114 GLY A N 1
ATOM 881 C CA . GLY A 1 114 ? 6.163 -1.771 0.295 1.00 91.19 114 GLY A CA 1
ATOM 882 C C . GLY A 1 114 ? 5.139 -2.895 0.107 1.00 91.19 114 GLY A C 1
ATOM 883 O O . GLY A 1 114 ? 4.631 -3.047 -0.998 1.00 91.19 114 GLY A O 1
ATOM 884 N N . VAL A 1 115 ? 4.779 -3.638 1.160 1.00 92.25 115 VAL A N 1
ATOM 885 C CA . VAL A 1 115 ? 3.755 -4.689 1.089 1.00 92.25 115 VAL A CA 1
ATOM 886 C C . VAL A 1 115 ? 2.392 -4.095 1.460 1.00 92.25 115 VAL A C 1
ATOM 888 O O . VAL A 1 115 ? 2.224 -3.618 2.588 1.00 92.25 115 VAL A O 1
ATOM 891 N N . PRO A 1 116 ? 1.401 -4.103 0.550 1.00 94.81 116 PRO A N 1
ATOM 892 C CA . PRO A 1 116 ? 0.075 -3.588 0.856 1.00 94.81 116 PRO A CA 1
ATOM 893 C C . PRO A 1 116 ? -0.709 -4.556 1.750 1.00 94.81 116 PRO A C 1
ATOM 895 O O . PRO A 1 116 ? -0.645 -5.772 1.588 1.00 94.81 116 PRO A O 1
ATOM 898 N N . VAL A 1 117 ? -1.523 -4.009 2.652 1.00 95.81 117 VAL A N 1
ATOM 899 C CA . VAL A 1 117 ? -2.541 -4.761 3.396 1.00 95.81 117 VAL A CA 1
ATOM 900 C C . VAL A 1 117 ? -3.896 -4.436 2.800 1.00 95.81 117 VAL A C 1
ATOM 902 O O . VAL A 1 117 ? -4.313 -3.281 2.834 1.00 95.81 117 VAL A O 1
ATOM 905 N N . ILE A 1 118 ? -4.574 -5.441 2.249 1.00 95.44 118 ILE A N 1
ATOM 906 C CA . ILE A 1 118 ? -5.799 -5.263 1.467 1.00 95.44 118 ILE A CA 1
ATOM 907 C C . ILE A 1 118 ? -6.941 -5.988 2.163 1.00 95.44 118 ILE A C 1
ATOM 909 O O . ILE A 1 118 ? -6.897 -7.196 2.356 1.00 95.44 118 ILE A O 1
ATOM 913 N N . SER A 1 119 ? -7.974 -5.235 2.515 1.00 95.31 119 SER A N 1
ATOM 914 C CA . SER A 1 119 ? -9.239 -5.744 3.025 1.00 95.31 119 SER A CA 1
ATOM 915 C C . SER A 1 119 ? -10.313 -5.553 1.967 1.00 95.31 119 SER A C 1
ATOM 917 O O . SER A 1 119 ? -10.443 -4.457 1.413 1.00 95.31 119 SER A O 1
ATOM 919 N N . ARG A 1 120 ? -11.086 -6.597 1.673 1.00 94.31 120 ARG A N 1
ATOM 920 C CA . ARG A 1 120 ? -12.215 -6.528 0.736 1.00 94.31 120 ARG A CA 1
ATOM 921 C C . ARG A 1 120 ? -13.509 -6.718 1.508 1.00 94.31 120 ARG A C 1
ATOM 923 O O . ARG A 1 120 ? -13.533 -7.267 2.605 1.00 94.31 120 ARG A O 1
ATOM 930 N N . LEU A 1 121 ? -14.614 -6.235 0.957 1.00 90.81 121 LEU A N 1
ATOM 931 C CA . LEU A 1 121 ? -15.905 -6.416 1.608 1.00 90.81 121 LEU A CA 1
ATOM 932 C C . LEU A 1 121 ? -16.215 -7.918 1.742 1.00 90.81 121 LEU A C 1
ATOM 934 O O . LEU A 1 121 ? -16.356 -8.610 0.739 1.00 90.81 121 LEU A O 1
ATOM 938 N N . GLY A 1 122 ? -16.313 -8.402 2.983 1.00 89.50 122 GLY A N 1
ATOM 939 C CA . GLY A 1 122 ? -16.521 -9.820 3.301 1.00 89.50 122 GLY A CA 1
ATOM 940 C C . GLY A 1 122 ? -15.242 -10.650 3.469 1.00 89.50 122 GLY A C 1
ATOM 941 O O . GLY A 1 122 ? -15.341 -11.811 3.850 1.00 89.50 122 GLY A O 1
ATOM 942 N N . GLU A 1 123 ? -14.058 -10.074 3.248 1.00 90.12 123 GLU A N 1
ATOM 943 C CA . GLU A 1 123 ? -12.770 -10.767 3.344 1.00 90.12 123 GLU A CA 1
ATOM 944 C C . GLU A 1 123 ? -11.775 -9.942 4.168 1.00 90.12 123 GLU A C 1
ATOM 946 O O . GLU A 1 123 ? -11.404 -8.821 3.806 1.00 90.12 123 GLU A O 1
ATOM 951 N N . LEU A 1 124 ? -11.334 -10.504 5.294 1.00 87.19 124 LEU A N 1
ATOM 952 C CA . LEU A 1 124 ? -10.374 -9.846 6.174 1.00 87.19 124 LEU A CA 1
ATOM 953 C C . LEU A 1 124 ? -8.939 -10.113 5.715 1.00 87.19 124 LEU A C 1
ATOM 955 O O . LEU A 1 124 ? -8.621 -11.241 5.333 1.00 87.19 124 LEU A O 1
ATOM 959 N N . PRO A 1 125 ? -8.046 -9.113 5.817 1.00 87.00 125 PRO A N 1
ATOM 960 C CA . PRO A 1 125 ? -6.636 -9.334 5.571 1.00 87.00 125 PRO A CA 1
ATOM 961 C C . PRO A 1 125 ? -6.082 -10.252 6.656 1.00 87.00 125 PRO A C 1
ATOM 963 O O . PRO A 1 125 ? -6.213 -9.967 7.848 1.00 87.00 125 PRO A O 1
ATOM 966 N N . MET A 1 126 ? -5.427 -11.329 6.238 1.00 75.44 126 MET A N 1
ATOM 967 C CA . MET A 1 126 ? -4.689 -12.192 7.150 1.00 75.44 126 MET A CA 1
ATOM 968 C C . MET A 1 126 ? -3.239 -11.706 7.244 1.00 75.44 126 MET A C 1
ATOM 970 O O . MET A 1 126 ? -2.626 -11.410 6.212 1.00 75.44 126 MET A O 1
ATOM 974 N N . PRO A 1 127 ? -2.658 -11.620 8.451 1.00 74.44 127 PRO A N 1
ATOM 975 C CA . PRO A 1 127 ? -1.234 -11.364 8.583 1.00 74.44 127 PRO A CA 1
ATOM 976 C C . PRO A 1 127 ? -0.457 -12.511 7.928 1.00 74.44 127 PRO A C 1
ATOM 978 O O . PRO A 1 127 ? -0.726 -13.686 8.182 1.00 74.44 127 PRO A O 1
ATOM 981 N N . SER A 1 128 ? 0.522 -12.184 7.081 1.00 63.16 128 SER A N 1
ATOM 982 C CA . SER A 1 128 ? 1.454 -13.203 6.591 1.00 63.16 128 SER A CA 1
ATOM 983 C C . SER A 1 128 ? 2.270 -13.752 7.769 1.00 63.16 128 SER A C 1
ATOM 985 O O . SER A 1 128 ? 2.564 -13.016 8.715 1.00 63.16 128 SER A O 1
ATOM 987 N N . SER A 1 129 ? 2.635 -15.036 7.737 1.00 52.72 129 SER A N 1
ATOM 988 C CA . SER A 1 129 ? 3.304 -15.731 8.853 1.00 52.72 129 SER A CA 1
ATOM 989 C C . SER A 1 129 ? 4.595 -15.053 9.334 1.00 52.72 129 SER A C 1
ATOM 991 O O . SER A 1 129 ? 4.966 -15.203 10.491 1.00 52.72 129 SER A O 1
ATOM 993 N N . SER A 1 130 ? 5.250 -14.255 8.488 1.00 50.88 130 SER A N 1
ATOM 994 C CA . SER A 1 130 ? 6.454 -13.479 8.822 1.00 50.88 130 SER A CA 1
ATOM 995 C C . SER A 1 130 ? 6.183 -12.176 9.586 1.00 50.88 130 SER A C 1
ATOM 997 O O . SER A 1 130 ? 7.117 -11.530 10.056 1.00 50.88 130 SER A O 1
ATOM 999 N N . THR A 1 131 ? 4.920 -11.751 9.673 1.00 52.78 131 THR A N 1
ATOM 1000 C CA . THR A 1 131 ? 4.513 -10.442 10.214 1.00 52.78 131 THR A CA 1
ATOM 1001 C C . THR A 1 131 ? 3.784 -10.552 11.555 1.00 52.78 131 THR A C 1
ATOM 1003 O O . THR A 1 131 ? 3.610 -9.551 12.252 1.00 52.78 131 THR A O 1
ATOM 1006 N N . LEU A 1 132 ? 3.390 -11.768 11.946 1.00 53.31 132 LEU A N 1
ATOM 1007 C CA . LEU A 1 132 ? 2.899 -12.060 13.286 1.00 53.31 132 LEU A CA 1
ATOM 1008 C C . 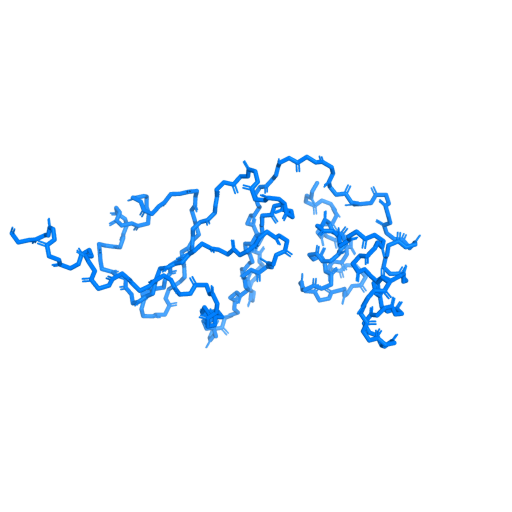LEU A 1 132 ? 4.053 -11.879 14.275 1.00 53.31 132 LEU A C 1
ATOM 1010 O O . LEU A 1 132 ? 4.969 -12.691 14.349 1.00 53.31 132 LEU A O 1
ATOM 1014 N N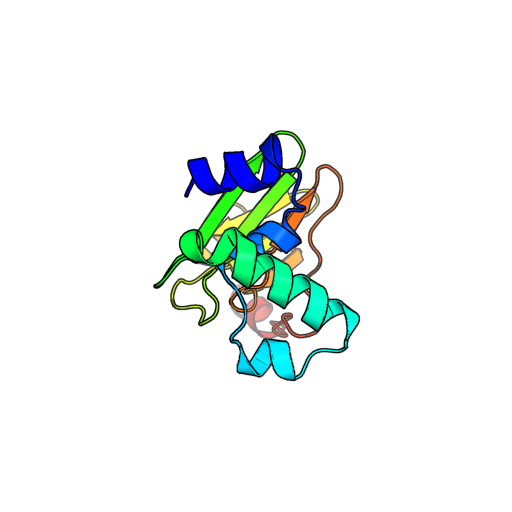 . ARG A 1 133 ? 4.029 -10.787 15.039 1.00 46.75 133 ARG A N 1
ATOM 1015 C CA . ARG A 1 133 ? 4.780 -10.748 16.292 1.00 46.75 133 ARG A CA 1
ATOM 1016 C C . ARG A 1 133 ? 3.994 -11.579 17.299 1.00 46.75 133 ARG A C 1
ATOM 1018 O O . ARG A 1 133 ? 2.838 -11.258 17.566 1.00 46.75 133 ARG A O 1
ATOM 1025 N N . ASP A 1 134 ? 4.622 -12.613 17.853 1.00 37.12 134 ASP A N 1
ATOM 1026 C CA . ASP A 1 134 ? 4.095 -13.407 18.965 1.00 37.12 134 ASP A CA 1
ATOM 1027 C C . ASP A 1 134 ? 3.906 -12.517 20.208 1.00 37.12 134 ASP A C 1
ATOM 1029 O O . ASP A 1 134 ? 4.748 -12.439 21.100 1.00 37.12 134 ASP A O 1
ATOM 1033 N N . PHE A 1 135 ? 2.786 -11.800 20.274 1.00 45.97 135 PHE A N 1
ATOM 1034 C CA . PHE A 1 135 ? 2.404 -10.963 21.411 1.00 45.97 135 PHE A CA 1
ATOM 1035 C C . PHE A 1 135 ? 1.599 -11.756 22.449 1.00 45.97 135 PHE A C 1
ATOM 1037 O O . PHE A 1 135 ? 0.597 -11.280 22.983 1.00 45.97 135 PHE A O 1
ATOM 1044 N N . ALA A 1 136 ? 2.081 -12.947 22.813 1.00 40.16 136 ALA A N 1
ATOM 1045 C CA . ALA A 1 136 ? 1.654 -13.591 24.058 1.00 40.16 136 ALA A CA 1
ATOM 1046 C C . ALA A 1 136 ? 1.915 -12.681 25.285 1.00 40.16 136 ALA A C 1
ATOM 1048 O O . ALA A 1 136 ? 1.212 -12.774 26.283 1.00 40.16 136 ALA A O 1
ATOM 1049 N N . CYS A 1 137 ? 2.858 -11.736 25.180 1.00 35.56 137 CYS A N 1
ATOM 1050 C CA . CYS A 1 137 ? 3.300 -10.866 26.273 1.00 35.56 137 CYS A CA 1
ATOM 1051 C C . CYS A 1 137 ? 2.297 -9.756 26.674 1.00 35.56 137 CYS A C 1
ATOM 1053 O O . CYS A 1 137 ? 2.209 -9.396 27.843 1.00 35.56 137 CYS A O 1
ATOM 1055 N N . CYS A 1 138 ? 1.474 -9.221 25.761 1.00 38.62 138 CYS A N 1
ATOM 1056 C CA . CYS A 1 138 ? 0.602 -8.080 26.104 1.00 38.62 138 CYS A CA 1
ATOM 1057 C C . CYS A 1 138 ? -0.706 -8.459 26.819 1.00 38.62 138 CYS A C 1
ATOM 1059 O O . CYS A 1 138 ? -1.391 -7.565 27.312 1.00 38.62 138 CYS A O 1
ATOM 1061 N N . ARG A 1 139 ? -1.059 -9.750 26.923 1.00 39.81 139 ARG A N 1
ATOM 1062 C CA . ARG A 1 139 ? -2.229 -10.177 27.718 1.00 39.81 139 ARG A CA 1
ATOM 1063 C C . ARG A 1 139 ? -1.986 -10.100 29.231 1.00 39.81 139 ARG A C 1
ATOM 1065 O O . ARG A 1 139 ? -2.954 -10.098 29.982 1.00 39.81 139 ARG A O 1
ATOM 1072 N N . GLU A 1 140 ? -0.734 -10.001 29.679 1.00 34.16 140 GLU A N 1
ATOM 1073 C CA . GLU A 1 140 ? -0.389 -9.955 31.110 1.00 34.16 140 GLU A CA 1
ATOM 1074 C C . GLU A 1 140 ? -0.316 -8.537 31.695 1.00 34.16 140 GLU A C 1
ATOM 1076 O O . GLU A 1 140 ? -0.380 -8.386 32.909 1.00 34.16 140 GLU A O 1
ATOM 1081 N N . ALA A 1 141 ? -0.261 -7.488 30.868 1.00 35.72 141 ALA A N 1
ATOM 1082 C CA . ALA A 1 141 ? -0.137 -6.105 31.348 1.00 35.72 141 ALA A CA 1
ATOM 1083 C C . ALA A 1 141 ? -1.480 -5.418 31.682 1.00 35.72 141 ALA A C 1
ATOM 1085 O O . ALA A 1 141 ? -1.488 -4.247 32.056 1.00 35.72 141 ALA A O 1
ATOM 1086 N N . ALA A 1 142 ? -2.610 -6.117 31.525 1.00 36.94 142 ALA A N 1
ATOM 1087 C CA . ALA A 1 142 ? -3.962 -5.584 31.736 1.00 36.94 142 ALA A CA 1
ATOM 1088 C C . ALA A 1 142 ? -4.738 -6.296 32.865 1.00 36.94 142 ALA A C 1
ATOM 1090 O O . ALA A 1 142 ? -5.970 -6.301 32.853 1.00 36.94 142 ALA A O 1
ATOM 1091 N N . LYS A 1 143 ? -4.031 -6.911 33.822 1.00 35.53 143 LYS A N 1
ATOM 1092 C CA . LYS A 1 143 ? -4.604 -7.379 35.093 1.00 35.53 143 LYS A CA 1
ATOM 1093 C C . LYS A 1 143 ? -4.122 -6.527 36.254 1.00 35.53 143 LYS A C 1
ATOM 1095 O O . LYS A 1 143 ? -2.906 -6.246 36.297 1.00 35.53 143 LYS A O 1
#